Protein AF-A0A7G9YK82-F1 (afdb_monomer)

Organism: NCBI:txid2759911

pLDDT: mean 91.38, std 6.32, range [56.91, 97.44]

Mean predicted aligned error: 3.14 Å

Structure (mmCIF, N/CA/C/O backbone):
data_AF-A0A7G9YK82-F1
#
_entry.id   AF-A0A7G9YK82-F1
#
loop_
_atom_site.group_PDB
_atom_site.id
_atom_site.type_symbol
_atom_site.label_atom_id
_atom_site.label_alt_id
_atom_site.label_comp_id
_atom_site.label_asym_id
_atom_site.label_entity_id
_atom_site.label_seq_id
_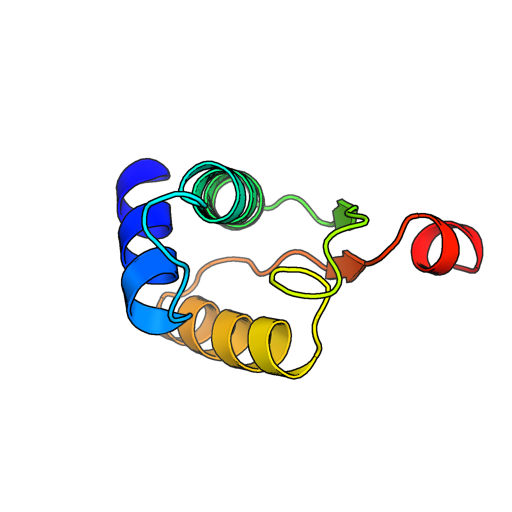atom_site.pdbx_PDB_ins_code
_atom_site.Cartn_x
_atom_site.Cartn_y
_atom_site.Cartn_z
_atom_site.occupancy
_atom_site.B_iso_or_equiv
_atom_site.auth_seq_id
_atom_site.auth_comp_id
_atom_site.auth_asym_id
_atom_site.auth_atom_id
_atom_site.pdbx_PDB_model_num
ATOM 1 N N . MET A 1 1 ? -10.074 13.917 4.178 1.00 85.94 1 MET A N 1
ATOM 2 C CA . MET A 1 1 ? -10.212 12.458 3.976 1.00 85.94 1 MET A CA 1
ATOM 3 C C . MET A 1 1 ? -8.982 11.848 3.313 1.00 85.94 1 MET A C 1
ATOM 5 O O . MET A 1 1 ? -8.288 11.105 3.985 1.00 85.94 1 MET A O 1
ATOM 9 N N . VAL A 1 2 ? -8.639 12.189 2.061 1.00 94.06 2 VAL A N 1
ATOM 10 C CA . VAL A 1 2 ? -7.438 11.634 1.389 1.00 94.06 2 VAL A CA 1
ATOM 11 C C . VAL A 1 2 ? -6.141 11.940 2.146 1.00 94.06 2 VAL A C 1
ATOM 13 O O . VAL A 1 2 ? -5.384 11.027 2.443 1.00 94.06 2 VAL A O 1
ATOM 16 N N . GLU A 1 3 ? -5.889 13.200 2.510 1.00 93.56 3 GLU A N 1
ATOM 17 C CA . GLU A 1 3 ? -4.661 13.587 3.231 1.00 93.56 3 GLU A CA 1
ATOM 18 C C . GLU A 1 3 ? -4.538 12.926 4.611 1.00 93.56 3 GLU A C 1
ATOM 20 O O . GLU A 1 3 ? -3.443 12.604 5.063 1.00 93.56 3 GLU A O 1
ATOM 25 N N . GLU A 1 4 ? -5.668 12.709 5.279 1.00 94.56 4 GLU A N 1
ATOM 26 C CA . GLU A 1 4 ? -5.735 12.027 6.571 1.00 94.56 4 GLU A CA 1
ATOM 27 C C . GLU A 1 4 ? -5.419 10.537 6.421 1.00 94.56 4 GLU A C 1
ATOM 29 O O . GLU A 1 4 ? -4.571 10.013 7.141 1.00 94.56 4 GLU A O 1
ATOM 34 N N . MET A 1 5 ? -5.996 9.879 5.410 1.00 95.06 5 MET A N 1
ATOM 35 C CA . MET A 1 5 ? -5.652 8.496 5.078 1.00 95.06 5 MET A CA 1
ATOM 36 C C . MET A 1 5 ? -4.197 8.343 4.644 1.00 95.06 5 MET A C 1
ATOM 38 O O . MET A 1 5 ? -3.549 7.378 5.040 1.00 95.06 5 MET A O 1
ATOM 42 N N . ALA A 1 6 ? -3.649 9.309 3.904 1.00 95.25 6 ALA A N 1
ATOM 43 C CA . ALA A 1 6 ? -2.240 9.300 3.531 1.00 95.25 6 ALA A CA 1
ATOM 44 C C . ALA A 1 6 ? -1.341 9.317 4.776 1.00 95.25 6 ALA A C 1
ATOM 46 O O . ALA A 1 6 ? -0.410 8.522 4.860 1.00 95.25 6 ALA A O 1
ATOM 47 N N . LYS A 1 7 ? -1.655 10.145 5.782 1.00 94.44 7 LYS A N 1
ATOM 48 C CA . LYS A 1 7 ? -0.927 10.165 7.064 1.00 94.44 7 LYS A CA 1
ATOM 49 C C . LYS A 1 7 ? -1.044 8.838 7.816 1.00 94.44 7 LYS A C 1
ATOM 51 O O . LYS A 1 7 ? -0.029 8.321 8.274 1.00 94.44 7 LYS A O 1
ATOM 56 N N . ILE A 1 8 ? -2.244 8.253 7.878 1.00 94.69 8 ILE A N 1
ATOM 57 C CA . ILE A 1 8 ? -2.465 6.935 8.497 1.00 94.69 8 ILE A CA 1
ATOM 58 C C . ILE A 1 8 ? -1.618 5.865 7.801 1.00 94.69 8 ILE A C 1
ATOM 60 O O . ILE A 1 8 ? -1.002 5.034 8.468 1.00 94.69 8 ILE A O 1
ATOM 64 N N . TYR A 1 9 ? -1.558 5.878 6.470 1.00 94.56 9 TYR A N 1
ATOM 65 C CA . TYR A 1 9 ? -0.725 4.946 5.715 1.00 94.56 9 TYR A CA 1
ATOM 66 C C . TYR A 1 9 ? 0.757 5.180 5.952 1.00 94.56 9 TYR A C 1
ATOM 68 O O . TYR A 1 9 ? 1.485 4.207 6.118 1.00 94.56 9 TYR A O 1
ATOM 76 N N . MET A 1 10 ? 1.210 6.431 6.026 1.00 92.38 10 MET A N 1
ATOM 77 C CA . MET A 1 10 ? 2.609 6.714 6.329 1.00 92.38 10 MET A CA 1
ATOM 78 C C . MET A 1 10 ? 3.036 6.145 7.673 1.00 92.38 10 MET A C 1
ATOM 80 O O . MET A 1 10 ? 4.054 5.461 7.748 1.00 92.38 10 MET A O 1
ATOM 84 N N . GLU A 1 11 ? 2.221 6.366 8.700 1.00 92.75 11 GLU A N 1
ATOM 85 C CA . GLU A 1 11 ? 2.481 5.869 10.045 1.00 92.75 11 GLU A CA 1
ATOM 86 C C . GLU A 1 11 ? 2.414 4.336 10.107 1.00 92.75 11 GLU A C 1
ATOM 88 O O . GLU A 1 11 ? 3.332 3.686 10.595 1.00 92.75 11 GLU A O 1
ATOM 93 N N . ARG A 1 12 ? 1.343 3.728 9.584 1.00 92.75 12 ARG A N 1
ATOM 94 C CA . ARG A 1 12 ? 1.074 2.293 9.781 1.00 92.75 12 ARG A CA 1
ATOM 95 C C . ARG A 1 12 ? 1.793 1.369 8.796 1.00 92.75 12 ARG A C 1
ATOM 97 O O . ARG A 1 12 ? 1.915 0.169 9.064 1.00 92.75 12 ARG A O 1
ATOM 104 N N . LEU A 1 13 ? 2.233 1.886 7.650 1.00 89.75 13 LEU A N 1
ATOM 105 C CA . LE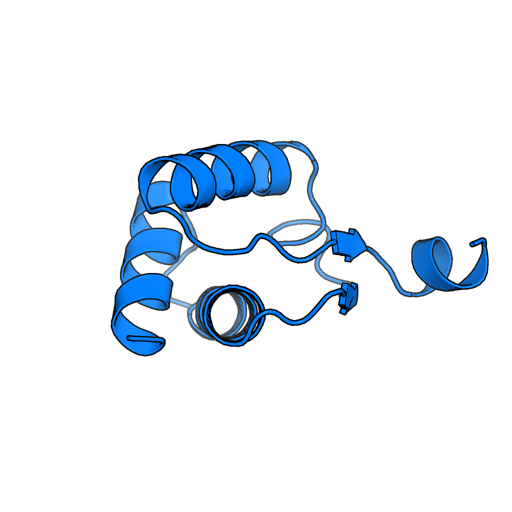U A 1 13 ? 3.004 1.137 6.651 1.00 89.75 13 LEU A CA 1
ATOM 106 C C . LEU A 1 13 ? 4.506 1.437 6.714 1.00 89.75 13 LEU A C 1
ATOM 108 O O . LEU A 1 13 ? 5.245 0.894 5.894 1.00 89.75 13 LEU A O 1
ATOM 112 N N . ASP A 1 14 ? 4.954 2.244 7.682 1.00 87.50 14 ASP A N 1
ATOM 113 C CA . ASP A 1 14 ? 6.353 2.655 7.845 1.00 87.50 14 ASP A CA 1
ATOM 114 C C . ASP A 1 14 ? 6.907 3.358 6.585 1.00 87.50 14 ASP A C 1
ATOM 116 O O . ASP A 1 14 ? 8.068 3.174 6.205 1.00 87.50 14 ASP A O 1
ATOM 120 N N . ILE A 1 15 ? 6.068 4.139 5.886 1.00 85.69 15 ILE A N 1
ATOM 121 C CA . ILE A 1 15 ? 6.487 4.851 4.670 1.00 85.69 15 ILE A CA 1
ATOM 122 C C . ILE A 1 15 ? 7.320 6.068 5.097 1.00 85.69 15 ILE A C 1
ATOM 124 O O . ILE A 1 15 ? 6.817 6.921 5.832 1.00 85.69 15 ILE A O 1
ATOM 128 N N . PRO A 1 16 ? 8.572 6.202 4.622 1.00 84.56 16 PRO A N 1
ATOM 129 C CA . PRO A 1 16 ? 9.408 7.355 4.939 1.00 84.56 16 PRO A CA 1
ATOM 130 C C . PRO A 1 16 ? 8.754 8.675 4.516 1.00 84.56 16 PRO A C 1
ATOM 132 O O . PRO A 1 16 ? 8.116 8.734 3.467 1.00 84.56 16 PRO A O 1
ATOM 135 N N . GLU A 1 17 ? 9.005 9.771 5.240 1.00 83.88 17 GLU A N 1
ATOM 136 C CA . GLU A 1 17 ? 8.431 11.089 4.905 1.00 83.88 17 GLU A CA 1
ATOM 137 C C . GLU A 1 17 ? 8.726 11.541 3.469 1.00 83.88 17 GLU A C 1
ATOM 139 O O . GLU A 1 17 ? 7.857 12.079 2.781 1.00 83.88 17 GLU A O 1
ATOM 144 N N . LYS A 1 18 ? 9.928 11.233 2.966 1.00 84.94 18 LYS A N 1
ATOM 145 C CA . LY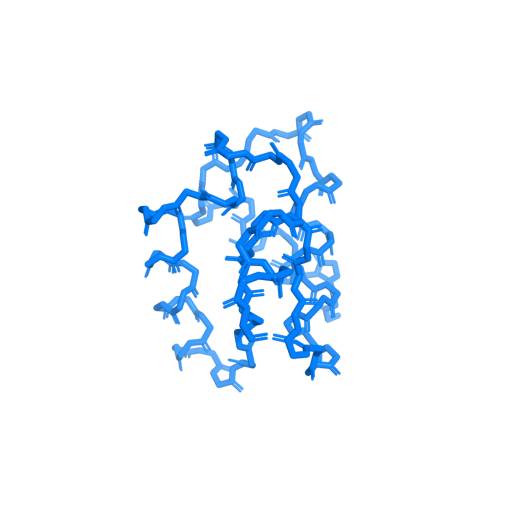S A 1 18 ? 10.331 11.507 1.575 1.00 84.94 18 LYS A CA 1
ATOM 146 C C . LYS A 1 18 ? 9.444 10.826 0.520 1.00 84.94 18 LYS A C 1
ATOM 148 O O . LYS A 1 18 ? 9.454 11.237 -0.636 1.00 84.94 18 LYS A O 1
ATOM 153 N N . SER A 1 19 ? 8.681 9.809 0.915 1.00 84.62 19 SER A N 1
ATOM 154 C CA . SER A 1 19 ? 7.784 9.013 0.075 1.00 84.62 19 SER A CA 1
ATOM 155 C C . SER A 1 19 ? 6.305 9.351 0.305 1.00 84.62 19 SER A C 1
ATOM 157 O O . SER A 1 19 ? 5.433 8.558 -0.040 1.00 84.62 19 SER A O 1
ATOM 159 N N . PHE A 1 20 ? 5.986 10.546 0.825 1.00 86.12 20 PHE A N 1
ATOM 160 C CA . PHE A 1 20 ? 4.602 11.019 1.008 1.00 86.12 20 PHE A CA 1
ATOM 161 C C . PHE A 1 20 ? 3.721 10.815 -0.237 1.00 86.12 20 PHE A C 1
ATOM 163 O O . PHE A 1 20 ? 2.557 10.437 -0.127 1.00 86.12 20 PHE A O 1
ATOM 170 N N . ARG A 1 21 ? 4.277 11.034 -1.437 1.00 88.69 21 ARG A N 1
ATOM 171 C CA . ARG A 1 21 ? 3.539 10.881 -2.701 1.00 88.69 21 ARG A CA 1
ATOM 172 C C . ARG A 1 21 ? 3.001 9.463 -2.912 1.00 88.69 21 ARG A C 1
ATOM 174 O O . ARG A 1 21 ? 1.893 9.330 -3.423 1.00 88.69 21 ARG A O 1
ATOM 181 N N . ASP A 1 22 ? 3.736 8.435 -2.490 1.00 87.62 22 ASP A N 1
ATOM 182 C CA . ASP A 1 22 ? 3.295 7.039 -2.597 1.00 87.62 22 ASP A CA 1
ATOM 183 C C . ASP A 1 22 ? 2.077 6.788 -1.694 1.00 87.62 22 ASP A C 1
ATOM 185 O O . ASP A 1 22 ? 1.075 6.220 -2.130 1.00 87.62 22 ASP A O 1
ATOM 189 N N . ALA A 1 23 ? 2.123 7.292 -0.456 1.00 92.06 23 ALA A N 1
ATOM 190 C CA . ALA A 1 23 ? 1.009 7.201 0.485 1.00 92.06 23 ALA A CA 1
ATOM 191 C C . ALA A 1 23 ? -0.219 7.994 0.009 1.00 92.06 23 ALA A C 1
ATOM 193 O O . ALA A 1 23 ? -1.349 7.524 0.139 1.00 92.06 23 ALA A O 1
ATOM 194 N N . ALA A 1 24 ? -0.008 9.173 -0.583 1.00 93.31 24 ALA A N 1
ATOM 195 C CA . ALA A 1 24 ? -1.078 9.986 -1.149 1.00 93.31 24 ALA A CA 1
ATOM 196 C C . ALA A 1 24 ? -1.761 9.290 -2.335 1.00 93.31 24 ALA A C 1
ATOM 198 O O . ALA A 1 24 ? -2.988 9.253 -2.385 1.00 93.31 24 ALA A O 1
ATOM 199 N N . HIS A 1 25 ? -0.999 8.683 -3.251 1.00 92.31 25 HIS A N 1
ATOM 200 C CA . HIS A 1 25 ? -1.569 7.900 -4.353 1.00 92.31 25 HIS A CA 1
ATOM 201 C C . HIS A 1 25 ? -2.438 6.752 -3.841 1.00 92.31 25 HIS A C 1
ATOM 203 O O . HIS A 1 25 ? -3.555 6.546 -4.319 1.00 92.31 25 HIS A O 1
ATOM 209 N N . LEU A 1 26 ? -1.945 6.040 -2.830 1.00 93.94 26 LEU A N 1
ATOM 210 C CA . LEU A 1 26 ? -2.665 4.932 -2.228 1.00 93.94 26 LEU A CA 1
ATOM 211 C C . LEU A 1 26 ? -3.960 5.381 -1.541 1.00 93.94 26 LEU A C 1
ATOM 213 O O . LEU A 1 26 ? -4.998 4.727 -1.667 1.00 93.94 26 LEU A O 1
ATOM 217 N N . ALA A 1 27 ? -3.905 6.518 -0.847 1.00 96.12 27 ALA A N 1
ATOM 218 C CA . ALA A 1 27 ? -5.057 7.134 -0.205 1.00 96.12 27 ALA A CA 1
ATOM 219 C C . ALA A 1 27 ? -6.110 7.569 -1.219 1.00 96.12 27 ALA A C 1
ATOM 221 O O . ALA A 1 27 ? -7.282 7.279 -1.008 1.00 96.12 27 ALA A O 1
ATOM 222 N N . VAL A 1 28 ? -5.712 8.196 -2.330 1.00 96.88 28 VAL A N 1
ATOM 223 C CA . VAL A 1 28 ? -6.633 8.568 -3.416 1.00 96.88 28 VAL A CA 1
ATOM 224 C C . VAL A 1 28 ? -7.346 7.328 -3.952 1.00 96.88 28 VAL A C 1
ATOM 226 O O . VAL A 1 28 ? -8.574 7.312 -3.999 1.00 96.88 28 VAL A O 1
ATOM 229 N N . ALA A 1 29 ? -6.603 6.274 -4.297 1.00 97.00 29 ALA A N 1
ATOM 230 C CA . ALA A 1 29 ? -7.190 5.057 -4.853 1.00 97.00 29 ALA A CA 1
ATOM 231 C C . ALA A 1 29 ? -8.171 4.379 -3.879 1.00 97.00 29 ALA A C 1
ATOM 233 O O . ALA A 1 29 ? -9.273 4.001 -4.269 1.00 97.00 29 ALA A O 1
ATOM 234 N N . SER A 1 30 ? -7.803 4.295 -2.600 1.00 96.88 30 SER A N 1
ATOM 235 C CA . SER A 1 30 ? -8.627 3.664 -1.561 1.00 96.88 30 SER A CA 1
ATOM 236 C C . SER A 1 30 ? -9.885 4.481 -1.242 1.00 96.88 30 SER A C 1
ATOM 238 O O . SER A 1 30 ? -10.988 3.947 -1.197 1.00 96.88 30 SER A O 1
ATOM 240 N N . VAL A 1 31 ? -9.749 5.800 -1.071 1.00 96.69 31 VAL A N 1
ATOM 241 C CA . VAL A 1 31 ? -10.863 6.704 -0.737 1.00 96.69 31 VAL A CA 1
ATOM 242 C C . VAL A 1 31 ? -11.893 6.789 -1.860 1.00 96.69 31 VAL A C 1
ATOM 244 O O . VAL A 1 31 ? -13.090 6.845 -1.588 1.00 96.69 31 VAL A O 1
ATOM 247 N N . HIS A 1 32 ? -11.440 6.815 -3.111 1.00 96.88 32 HIS A N 1
ATOM 248 C CA . HIS A 1 32 ? -12.325 6.970 -4.261 1.00 96.88 32 HIS A CA 1
ATOM 249 C C . HIS A 1 32 ? -12.827 5.642 -4.839 1.00 96.88 32 HIS A C 1
ATOM 251 O O . HIS A 1 32 ? -13.525 5.667 -5.848 1.00 96.88 32 HIS A O 1
ATOM 257 N N . GLY A 1 33 ? -12.509 4.502 -4.216 1.00 96.12 33 GLY A N 1
ATOM 258 C CA . GLY A 1 33 ? -12.988 3.201 -4.685 1.00 96.12 33 GLY A CA 1
ATOM 259 C C . GLY A 1 33 ? -12.393 2.789 -6.032 1.00 96.12 33 GLY A C 1
ATOM 260 O O . GLY A 1 33 ? -13.073 2.159 -6.830 1.00 96.12 33 GLY A O 1
ATOM 261 N N . ILE A 1 34 ? -11.152 3.190 -6.322 1.00 97.25 34 ILE A N 1
ATOM 262 C CA . ILE A 1 34 ? -10.474 2.819 -7.566 1.00 97.25 34 ILE A CA 1
ATOM 263 C C . ILE A 1 34 ? -10.116 1.335 -7.510 1.00 97.25 34 ILE A C 1
ATOM 265 O O . ILE A 1 34 ? -9.496 0.880 -6.550 1.00 97.25 34 ILE A O 1
ATOM 269 N N . ASP A 1 35 ? -10.470 0.580 -8.545 1.00 95.31 35 ASP A N 1
ATOM 270 C CA . ASP A 1 35 ? -10.275 -0.872 -8.552 1.00 95.31 35 ASP A CA 1
ATOM 271 C C . ASP A 1 35 ? -8.797 -1.277 -8.612 1.00 95.31 35 ASP A C 1
ATOM 273 O O . ASP A 1 35 ? -8.391 -2.206 -7.919 1.00 95.31 35 ASP A O 1
ATOM 277 N N . TYR A 1 36 ? -7.980 -0.557 -9.391 1.00 94.69 36 TYR A N 1
ATOM 278 C CA . TYR A 1 36 ? -6.576 -0.898 -9.638 1.00 94.69 36 TYR A CA 1
ATOM 279 C C . TYR A 1 36 ? -5.637 0.285 -9.394 1.00 94.69 36 TYR A C 1
ATOM 281 O O . TYR A 1 36 ? -5.847 1.385 -9.905 1.00 94.69 36 TYR A O 1
ATOM 289 N N . LEU A 1 37 ? -4.545 0.035 -8.672 1.00 95.12 37 LEU A N 1
ATOM 290 C CA . LEU A 1 37 ? -3.409 0.942 -8.537 1.00 95.12 37 LEU A CA 1
ATOM 291 C C . LEU A 1 37 ? -2.175 0.292 -9.168 1.00 95.12 37 LEU A C 1
ATOM 293 O O . LEU A 1 37 ? -1.500 -0.534 -8.554 1.00 95.12 37 LEU A O 1
ATOM 297 N N . VAL A 1 38 ? -1.881 0.686 -10.403 1.00 94.19 38 VAL A N 1
ATOM 298 C CA . VAL A 1 38 ? -0.751 0.149 -11.166 1.00 94.19 38 VAL A CA 1
ATOM 299 C C . VAL A 1 38 ? 0.534 0.891 -10.802 1.00 94.19 38 VAL A C 1
ATOM 301 O O . VAL A 1 38 ? 0.581 2.122 -10.852 1.00 94.19 38 VAL A O 1
ATOM 304 N N . THR A 1 39 ? 1.596 0.168 -10.444 1.00 91.62 39 THR A N 1
ATOM 305 C CA . THR A 1 39 ? 2.863 0.775 -10.014 1.00 91.62 39 THR A CA 1
ATOM 306 C C . THR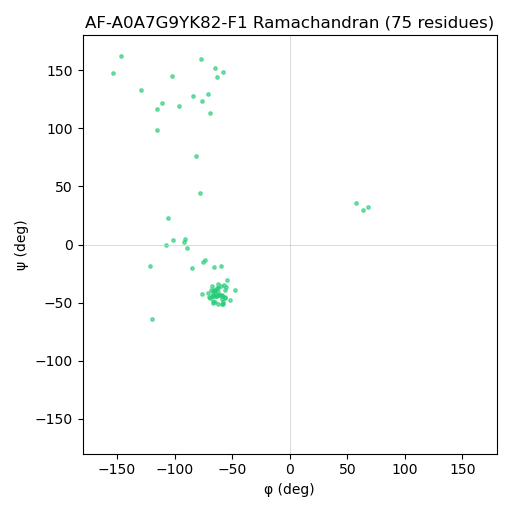 A 1 39 ? 4.080 -0.111 -10.271 1.00 91.62 39 THR A C 1
ATOM 308 O O . THR A 1 39 ? 4.019 -1.327 -10.151 1.00 91.62 39 THR A O 1
ATOM 311 N N . TRP A 1 40 ? 5.222 0.514 -10.563 1.00 90.50 40 TRP A N 1
ATOM 312 C CA . TRP A 1 40 ? 6.533 -0.151 -10.612 1.00 90.50 40 TRP A CA 1
ATOM 313 C C . TRP A 1 40 ? 7.259 -0.148 -9.257 1.00 90.50 40 TRP A C 1
ATOM 315 O O . TRP A 1 40 ? 8.358 -0.687 -9.128 1.00 90.50 40 TRP A O 1
ATOM 325 N N . ASN A 1 41 ? 6.687 0.486 -8.227 1.00 86.25 41 ASN A N 1
ATOM 326 C CA . ASN A 1 41 ? 7.307 0.573 -6.908 1.00 86.25 41 ASN A CA 1
ATOM 327 C C . ASN A 1 41 ? 7.058 -0.712 -6.099 1.00 86.25 41 ASN A C 1
ATOM 329 O O . ASN A 1 41 ? 6.237 -0.743 -5.179 1.00 86.25 41 ASN A O 1
ATOM 333 N N . CYS A 1 42 ? 7.793 -1.776 -6.424 1.00 83.25 42 CYS A N 1
ATOM 334 C CA . CYS A 1 42 ? 7.709 -3.069 -5.731 1.00 83.25 42 CYS A CA 1
ATOM 335 C C . CYS A 1 42 ? 8.348 -3.055 -4.333 1.00 83.25 42 CYS A C 1
ATOM 337 O O . CYS A 1 42 ? 8.142 -3.971 -3.540 1.00 83.25 42 CYS A O 1
ATOM 339 N N . ALA A 1 43 ? 9.129 -2.021 -4.006 1.00 79.44 43 ALA A N 1
ATOM 340 C CA . ALA A 1 43 ? 9.730 -1.874 -2.685 1.00 79.44 43 ALA A CA 1
ATOM 341 C C . ALA A 1 43 ? 8.700 -1.411 -1.645 1.00 79.44 43 ALA A C 1
ATOM 343 O O . ALA A 1 43 ? 8.669 -1.947 -0.537 1.00 79.44 43 ALA A O 1
ATOM 344 N N . HIS A 1 44 ? 7.846 -0.450 -2.015 1.00 77.50 44 HIS A N 1
ATOM 345 C CA . HIS A 1 44 ? 6.978 0.251 -1.068 1.00 77.50 44 HIS A CA 1
ATOM 346 C C . HIS A 1 44 ? 5.479 0.134 -1.352 1.00 77.50 44 HIS A C 1
ATOM 348 O O . HIS A 1 44 ? 4.706 0.378 -0.436 1.00 77.50 44 HIS A O 1
ATOM 354 N N . LEU A 1 45 ? 5.050 -0.232 -2.565 1.00 83.62 45 LEU A N 1
ATOM 355 C CA . LEU A 1 45 ? 3.626 -0.337 -2.915 1.00 83.62 45 LEU A CA 1
ATOM 356 C C . LEU A 1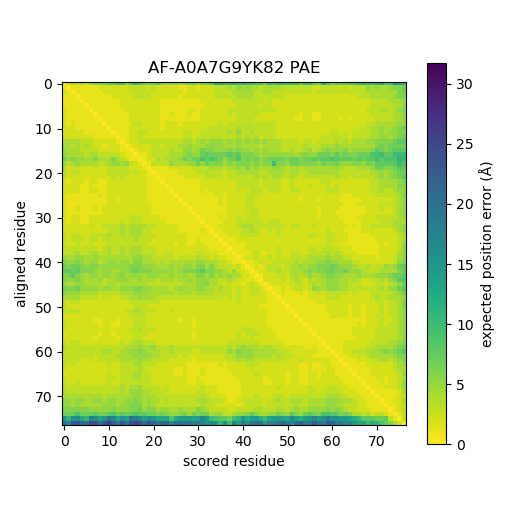 45 ? 3.253 -1.755 -3.352 1.00 83.62 45 LEU A C 1
ATOM 358 O O . LEU A 1 45 ? 2.519 -2.434 -2.637 1.00 83.62 45 LEU A O 1
ATOM 362 N N . ALA A 1 46 ? 3.813 -2.238 -4.466 1.00 87.44 46 ALA A N 1
ATOM 363 C CA . ALA A 1 46 ? 3.570 -3.584 -5.003 1.00 87.44 46 ALA A CA 1
ATOM 364 C C . ALA A 1 46 ? 4.368 -4.666 -4.242 1.00 87.44 46 ALA A C 1
ATOM 366 O O . ALA A 1 46 ? 5.003 -5.543 -4.820 1.00 87.44 46 ALA A O 1
ATOM 367 N N . ASN A 1 47 ? 4.380 -4.577 -2.911 1.00 87.94 47 ASN A N 1
ATOM 368 C CA . ASN A 1 47 ? 5.009 -5.539 -2.017 1.00 87.94 47 ASN A CA 1
ATOM 369 C C . ASN A 1 47 ? 3.924 -6.292 -1.246 1.00 87.94 47 ASN A C 1
ATOM 371 O O . ASN A 1 47 ? 3.179 -5.681 -0.481 1.00 87.94 47 ASN A O 1
ATOM 375 N N . GLY A 1 48 ? 3.880 -7.623 -1.348 1.00 89.31 48 GLY A N 1
ATOM 376 C CA . GLY A 1 48 ? 2.856 -8.435 -0.677 1.00 89.31 48 GLY A CA 1
ATOM 377 C C . GLY A 1 48 ? 2.752 -8.216 0.842 1.00 89.31 48 GLY A C 1
ATOM 378 O O . GLY A 1 48 ? 1.659 -8.307 1.402 1.00 89.31 48 GLY A O 1
ATOM 379 N N . LYS A 1 49 ? 3.849 -7.866 1.533 1.00 90.75 49 LYS A N 1
ATOM 380 C CA . LYS A 1 49 ? 3.804 -7.518 2.967 1.00 90.75 49 LYS A CA 1
ATOM 381 C C . LYS A 1 49 ? 3.117 -6.175 3.207 1.00 90.75 49 LYS A C 1
ATOM 383 O O . LYS A 1 49 ? 2.342 -6.066 4.156 1.00 90.75 49 LYS A O 1
ATOM 388 N N . VAL A 1 50 ? 3.394 -5.178 2.365 1.00 91.00 50 VAL A N 1
ATOM 389 C CA . VAL A 1 50 ? 2.752 -3.858 2.436 1.00 91.00 50 VAL A CA 1
ATOM 390 C C . VAL A 1 50 ? 1.272 -3.985 2.102 1.00 91.00 50 VAL A C 1
ATOM 392 O O . VAL A 1 50 ? 0.444 -3.548 2.894 1.00 91.00 50 VAL A O 1
ATOM 395 N N . ILE A 1 51 ? 0.934 -4.675 1.009 1.00 94.44 51 ILE A N 1
ATOM 396 C CA . ILE A 1 51 ? -0.452 -4.925 0.591 1.00 94.44 51 ILE A CA 1
ATOM 397 C C . ILE A 1 51 ? -1.230 -5.611 1.720 1.00 94.44 51 ILE A C 1
ATOM 399 O O . ILE A 1 51 ? -2.307 -5.161 2.102 1.00 94.44 51 ILE A O 1
ATOM 403 N N . LYS A 1 52 ? -0.659 -6.645 2.351 1.00 95.19 52 LYS A N 1
ATOM 404 C CA . LYS A 1 52 ? -1.303 -7.334 3.480 1.00 95.19 52 LYS A CA 1
ATOM 405 C C . LYS A 1 52 ? -1.526 -6.427 4.695 1.00 95.19 52 LYS A C 1
ATOM 407 O O . LYS A 1 52 ? -2.529 -6.589 5.388 1.00 95.19 52 LYS A O 1
ATOM 412 N N . LYS A 1 53 ? -0.600 -5.510 5.000 1.00 94.81 53 LYS A N 1
ATOM 413 C CA . LYS A 1 53 ? -0.799 -4.510 6.065 1.00 94.81 53 LYS A CA 1
ATOM 414 C C . LYS A 1 53 ? -1.902 -3.519 5.678 1.00 94.81 53 LYS A C 1
ATOM 416 O O . LYS A 1 53 ? -2.761 -3.237 6.505 1.00 94.81 53 LYS A O 1
ATOM 421 N N . LEU A 1 54 ? -1.895 -3.037 4.436 1.00 95.31 54 LEU A N 1
ATOM 422 C CA . LEU A 1 54 ? -2.882 -2.098 3.912 1.00 95.31 54 LEU A CA 1
ATOM 423 C C . LEU A 1 54 ? -4.304 -2.654 4.003 1.00 95.31 54 LEU A C 1
ATOM 425 O O . LEU A 1 54 ? -5.168 -1.972 4.544 1.00 95.31 54 LEU A O 1
ATOM 429 N N . VAL A 1 55 ? -4.525 -3.887 3.536 1.00 96.38 55 VAL A N 1
ATOM 430 C CA . VAL A 1 55 ? -5.837 -4.553 3.599 1.00 96.38 55 VAL A CA 1
ATOM 431 C C . VAL A 1 55 ? -6.383 -4.511 5.025 1.00 96.38 55 VAL A C 1
ATOM 433 O O . VAL A 1 55 ? -7.491 -4.041 5.238 1.00 96.38 55 VAL A O 1
ATOM 436 N N . LYS A 1 56 ? -5.567 -4.869 6.025 1.00 96.56 56 LYS A N 1
ATOM 437 C CA . LYS A 1 56 ? -5.984 -4.830 7.437 1.00 96.56 56 LYS A CA 1
ATOM 438 C C . LYS A 1 56 ? -6.346 -3.428 7.924 1.00 96.56 56 LYS A C 1
ATOM 440 O O . LYS A 1 56 ? -7.286 -3.273 8.700 1.00 96.56 56 LYS A O 1
ATOM 445 N N . ILE A 1 57 ? -5.575 -2.415 7.520 1.00 95.38 57 ILE A N 1
ATOM 446 C CA . ILE A 1 57 ? -5.849 -1.017 7.882 1.00 95.38 57 ILE A CA 1
ATOM 447 C C . ILE A 1 57 ? -7.206 -0.612 7.308 1.00 95.38 57 ILE A C 1
ATOM 449 O O . ILE A 1 57 ? -8.067 -0.141 8.047 1.00 95.38 57 ILE A O 1
ATOM 453 N N . ASN A 1 58 ? -7.411 -0.857 6.019 1.00 96.50 58 ASN A N 1
ATOM 454 C CA . ASN A 1 58 ? -8.616 -0.472 5.303 1.00 96.50 58 ASN A CA 1
ATOM 455 C C . ASN A 1 58 ? -9.858 -1.235 5.777 1.00 96.50 58 ASN A C 1
ATOM 457 O O . ASN A 1 58 ? -10.884 -0.605 6.018 1.00 96.50 58 ASN A O 1
ATOM 461 N N . GLU A 1 59 ? -9.756 -2.545 6.018 1.00 95.81 59 GLU A N 1
ATOM 462 C CA . GLU A 1 59 ? -10.825 -3.364 6.607 1.00 95.81 59 GLU A CA 1
ATOM 463 C C . GLU A 1 59 ? -11.274 -2.808 7.962 1.00 95.81 59 GLU A C 1
ATOM 465 O O . GLU A 1 59 ? -12.469 -2.648 8.202 1.00 95.81 59 GLU A O 1
ATOM 470 N N . SER A 1 60 ? -10.322 -2.441 8.830 1.00 93.25 60 SER A N 1
ATOM 471 C CA . SER A 1 60 ? -10.634 -1.869 10.148 1.00 93.25 60 SER A CA 1
ATOM 472 C C . SER A 1 60 ? -11.326 -0.504 10.078 1.00 93.25 60 SER A C 1
ATOM 474 O O . SER A 1 60 ? -11.961 -0.084 11.043 1.00 93.25 60 SER A O 1
ATOM 476 N N . SER A 1 61 ? -11.208 0.184 8.942 1.00 90.19 61 SER A N 1
ATOM 477 C CA . SER A 1 61 ? -11.773 1.511 8.696 1.00 90.19 61 SER A CA 1
ATOM 478 C C . SER A 1 61 ? -12.971 1.493 7.740 1.00 90.19 61 SER A C 1
ATOM 480 O O . SER A 1 61 ? -13.526 2.554 7.468 1.00 90.19 61 SER A O 1
ATOM 482 N N . GLY A 1 62 ? -13.382 0.325 7.230 1.00 94.44 62 GLY A N 1
ATOM 483 C CA . GLY A 1 62 ? -14.450 0.210 6.231 1.00 94.44 62 GLY A CA 1
ATOM 484 C C . GLY A 1 62 ? -14.123 0.886 4.892 1.00 94.44 62 GLY A C 1
ATOM 485 O O . GLY A 1 62 ? -15.024 1.388 4.225 1.00 94.44 62 GLY A O 1
ATOM 486 N N . ILE A 1 63 ? -12.841 0.945 4.520 1.00 95.44 63 ILE A N 1
ATOM 487 C CA . ILE A 1 63 ? -12.342 1.618 3.312 1.00 95.44 63 ILE A CA 1
ATOM 488 C C . ILE A 1 63 ? -12.026 0.579 2.228 1.00 95.44 63 ILE A C 1
ATOM 490 O O . ILE A 1 63 ? -11.565 -0.525 2.520 1.00 95.44 63 ILE A O 1
ATOM 494 N N . HIS A 1 64 ? -12.255 0.938 0.963 1.00 96.62 64 HIS A N 1
ATOM 495 C CA . HIS A 1 64 ? -11.888 0.108 -0.187 1.00 96.62 64 HIS A CA 1
ATOM 496 C C . HIS A 1 64 ? -10.371 -0.092 -0.280 1.00 96.62 64 HIS A C 1
ATOM 498 O O . HIS A 1 64 ? -9.598 0.822 -0.004 1.00 96.62 64 HIS A O 1
ATOM 504 N N . THR A 1 65 ? -9.930 -1.276 -0.706 1.00 97.44 65 THR A N 1
ATOM 505 C CA . THR A 1 65 ? -8.513 -1.530 -0.997 1.00 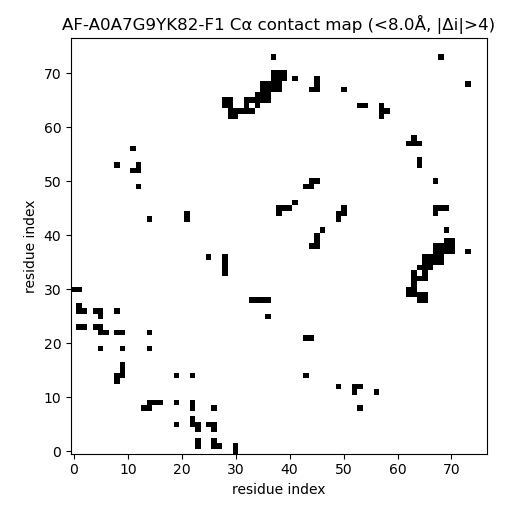97.44 65 THR A CA 1
ATOM 506 C C . THR A 1 65 ? -8.347 -1.815 -2.485 1.00 97.44 65 THR A C 1
ATOM 508 O O . THR A 1 65 ? -8.880 -2.824 -2.946 1.00 97.44 65 THR A O 1
ATOM 511 N N . PRO A 1 66 ? -7.612 -0.973 -3.238 1.00 96.62 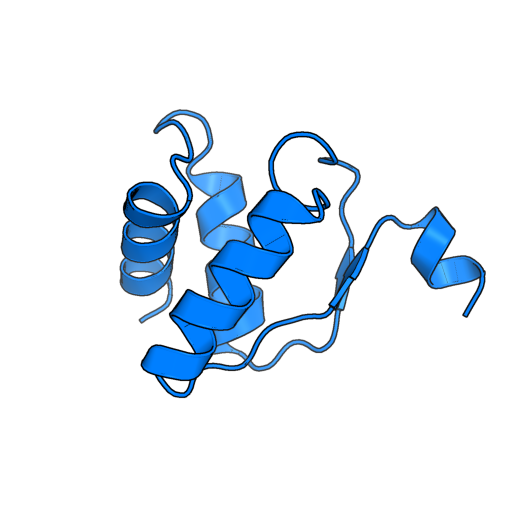66 PRO A N 1
ATOM 512 C CA . PRO A 1 66 ? -7.351 -1.235 -4.647 1.00 96.62 66 PRO A CA 1
ATOM 513 C C . PRO A 1 66 ? -6.500 -2.498 -4.815 1.00 96.62 66 PRO A C 1
ATOM 515 O O . PRO A 1 66 ? -5.654 -2.814 -3.972 1.00 96.62 66 PRO A O 1
ATOM 518 N N . ILE A 1 67 ? -6.651 -3.172 -5.950 1.00 95.62 67 ILE A N 1
ATOM 519 C CA . ILE A 1 67 ? -5.693 -4.170 -6.417 1.00 95.62 67 ILE A CA 1
ATOM 520 C C . ILE A 1 67 ? -4.412 -3.431 -6.804 1.00 95.62 67 ILE A C 1
ATOM 522 O O . ILE A 1 67 ? -4.387 -2.650 -7.756 1.00 95.62 67 ILE A O 1
ATOM 526 N N . ILE A 1 68 ? -3.341 -3.661 -6.049 1.00 95.38 68 ILE A N 1
ATOM 527 C CA . ILE A 1 68 ? -2.028 -3.071 -6.319 1.00 95.38 68 ILE A CA 1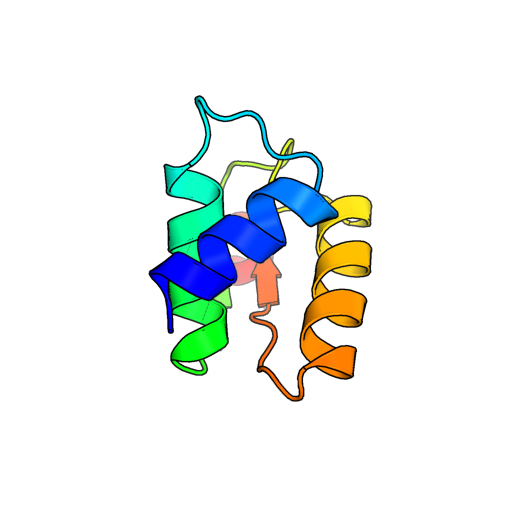
ATOM 528 C C . ILE A 1 68 ? -1.211 -4.089 -7.098 1.00 95.38 68 ILE A C 1
ATOM 530 O O . ILE A 1 68 ? -0.950 -5.177 -6.589 1.00 95.38 68 ILE A O 1
ATOM 534 N N . CYS A 1 69 ? -0.813 -3.725 -8.310 1.00 93.88 69 CYS A N 1
ATOM 535 C CA . CYS A 1 69 ? -0.114 -4.618 -9.227 1.00 93.88 69 CYS A CA 1
ATOM 536 C C . CYS A 1 69 ? 0.900 -3.859 -10.088 1.00 93.88 69 CYS A C 1
ATOM 538 O O . CYS A 1 69 ? 0.840 -2.630 -10.219 1.00 93.88 69 CYS A O 1
ATOM 540 N N . THR A 1 70 ? 1.843 -4.583 -10.681 1.00 93.81 70 THR A N 1
ATOM 541 C CA . THR A 1 70 ? 2.703 -4.044 -11.739 1.00 93.81 70 THR A CA 1
ATOM 542 C C . THR A 1 70 ? 1.945 -3.979 -13.069 1.00 93.81 70 THR A C 1
ATOM 544 O O . THR A 1 70 ? 0.947 -4.681 -13.256 1.00 93.81 70 THR A O 1
ATOM 547 N N . PRO A 1 71 ? 2.390 -3.156 -14.039 1.00 92.94 71 PRO A N 1
ATOM 548 C CA . PRO A 1 71 ? 1.792 -3.173 -15.374 1.00 92.94 71 PRO A CA 1
ATOM 549 C C . PRO A 1 71 ? 1.837 -4.550 -16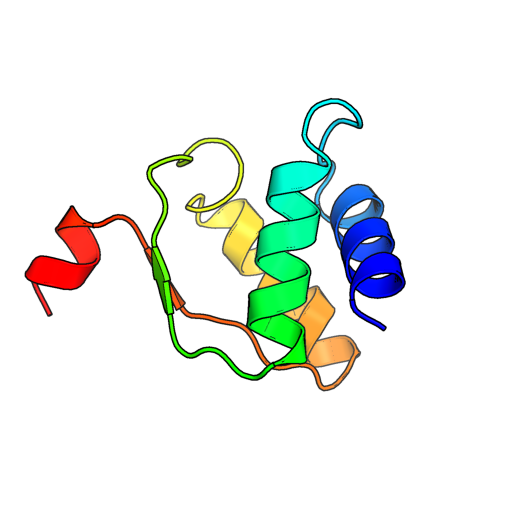.032 1.00 92.94 71 PRO A C 1
ATOM 551 O O . PRO A 1 71 ? 0.922 -4.906 -16.766 1.00 92.94 71 PRO A O 1
ATOM 554 N N . GLU A 1 72 ? 2.898 -5.312 -15.771 1.00 93.25 72 GLU A N 1
ATOM 555 C CA . GLU A 1 72 ? 3.054 -6.665 -16.295 1.00 93.25 72 GLU A CA 1
ATOM 556 C C . GLU A 1 72 ? 1.973 -7.573 -15.724 1.00 93.25 72 GLU A C 1
ATOM 558 O O . GLU A 1 72 ? 1.273 -8.197 -16.508 1.00 93.25 72 GLU A O 1
ATOM 563 N N . GLU A 1 73 ? 1.771 -7.573 -14.400 1.00 90.50 73 GLU A N 1
ATOM 564 C CA . GLU A 1 73 ? 0.711 -8.339 -13.734 1.00 90.50 73 GLU A CA 1
ATOM 565 C C . GLU A 1 73 ? -0.680 -7.994 -14.274 1.00 90.50 73 GLU A C 1
ATOM 567 O O . GLU A 1 73 ? -1.479 -8.902 -14.474 1.00 90.50 73 GLU A O 1
ATOM 572 N N . LEU A 1 74 ? -0.955 -6.716 -14.564 1.00 91.00 74 LEU A N 1
ATOM 573 C CA . LEU A 1 74 ? -2.241 -6.286 -15.119 1.00 91.00 74 LEU A CA 1
ATOM 574 C C . LEU A 1 74 ? -2.476 -6.791 -16.552 1.00 91.00 74 LEU A C 1
ATOM 576 O O . LEU A 1 74 ? -3.607 -7.093 -16.915 1.00 91.00 74 LEU A O 1
ATOM 580 N N . MET A 1 75 ? -1.431 -6.866 -17.380 1.00 88.56 75 MET A N 1
ATOM 581 C CA . MET A 1 75 ? -1.548 -7.302 -18.778 1.00 88.56 75 MET A CA 1
ATOM 582 C C . MET A 1 75 ? -1.730 -8.818 -18.936 1.00 88.56 75 MET A C 1
ATOM 584 O O . MET A 1 75 ? -2.092 -9.262 -20.024 1.00 88.56 75 MET A O 1
ATOM 588 N N . VAL A 1 76 ? -1.462 -9.608 -17.890 1.00 73.38 76 VAL A N 1
ATOM 589 C CA . VAL A 1 76 ? -1.653 -11.072 -17.901 1.00 73.38 76 VAL A CA 1
ATOM 590 C C . VAL A 1 76 ? -3.035 -11.505 -17.395 1.00 73.38 76 VAL A C 1
ATOM 592 O O . VAL A 1 76 ? -3.280 -12.708 -17.294 1.00 73.38 76 VAL A O 1
ATOM 595 N N . VAL A 1 77 ? -3.908 -10.547 -17.059 1.00 56.91 77 VAL A N 1
ATOM 596 C CA . VAL A 1 77 ? -5.287 -10.787 -16.598 1.00 56.91 77 VAL A CA 1
ATOM 597 C C . VAL A 1 77 ? -6.242 -10.943 -17.776 1.00 56.91 77 VAL A C 1
ATOM 599 O O . VAL A 1 77 ? -6.148 -10.140 -18.731 1.00 56.91 77 VAL A O 1
#

Foldseek 3Di:
DLLVQLVVLCVQQVPDPVVSVVSSLQSVCFAVVPAEDEDPCCPRFVPPVSLVSVVVVCVVVVIHGHHYYYPVVVVVD

Secondary structure (DSSP, 8-state):
-HHHHHHHHHHHTT--GGGHHHHHHHHHHHHTT-SEEE-S-TTTTS-HHHHHHHHHHHHHHT----EEE-HHHHHT-

Nearest PDB structures (foldseek):
  8iz8-assembly1_A  TM=3.956E-01  e=2.121E+00  Homo sapiens

Radius of gyration: 11.51 Å; Cα contacts (8 Å, |Δi|>4): 98; chains: 1; bounding box: 25×25×29 Å

Sequence (77 aa):
MVEEMAKIYMERLDIPEKSFRDAAHLAVASVHGIDYLVTWNCAHLANGKVIKKLVKINESSGIHTPIICTPEELMVV

Solvent-accessible surface area (backbone atoms only — not comparable to full-atom values): 4324 Å² total; per-residue (Å²): 106,45,73,57,44,13,51,51,42,27,67,76,67,70,48,55,79,95,45,49,68,61,28,39,53,53,18,46,32,19,74,70,60,36,67,68,45,74,39,87,46,47,86,77,54,48,21,73,69,49,45,56,51,47,47,54,55,24,61,78,66,77,43,48,72,41,50,61,33,36,67,68,63,59,70,75,106